Protein AF-A0A063BFL9-F1 (afdb_monomer)

Secondary structure (DSSP, 8-state):
-PPP--------PPPPPTTSTTTTS-HHHHHHHHHT--

Solvent-accessible surface area (backbone atoms only — not comparable to full-atom values): 2814 Å² total; per-residue (Å²): 135,80,86,87,84,80,85,91,78,87,82,73,76,86,88,61,57,90,87,35,95,49,64,90,55,56,71,67,58,56,51,53,52,48,65,66,75,112

Foldseek 3Di:
DDDDDDDPDDDADDDADDVGDCPPPDPVVRVVVRVPPD

pLDDT: mean 95.35, std 5.76, range [72.06, 98.12]

Radius of gyration: 14.8 Å; Cα contacts (8 Å, |Δi|>4): 13; chains: 1; bounding box: 30×14×44 Å

Structure (mmCIF, N/CA/C/O backbone):
data_AF-A0A063BFL9-F1
#
_entry.id   AF-A0A063BFL9-F1
#
loop_
_atom_site.group_PDB
_atom_site.id
_atom_site.type_symbol
_atom_site.label_atom_id
_atom_site.label_alt_id
_atom_site.label_comp_id
_atom_site.label_asym_id
_atom_site.label_entity_id
_atom_site.label_seq_id
_atom_site.pdbx_PDB_ins_code
_atom_site.Cartn_x
_atom_site.Cartn_y
_atom_site.Cartn_z
_atom_site.occupancy
_atom_site.B_iso_or_equiv
_atom_site.auth_seq_id
_atom_site.auth_comp_id
_atom_site.auth_asym_id
_atom_site.auth_atom_id
_atom_site.pdbx_PDB_model_num
ATOM 1 N N . MET A 1 1 ? -17.407 5.979 31.442 1.00 73.12 1 MET A N 1
ATOM 2 C CA . MET A 1 1 ? -17.056 4.954 30.435 1.00 73.12 1 MET A CA 1
ATOM 3 C C . MET A 1 1 ? -16.218 5.627 29.363 1.00 73.12 1 MET A C 1
ATOM 5 O O . MET A 1 1 ? -16.606 6.701 28.924 1.00 73.12 1 MET A O 1
ATOM 9 N N . GLN A 1 2 ? -15.054 5.074 29.020 1.00 85.75 2 GLN A N 1
ATOM 10 C CA . GLN A 1 2 ? -14.208 5.608 27.945 1.00 85.75 2 GLN A CA 1
ATOM 11 C C . GLN A 1 2 ? -14.640 5.000 26.607 1.00 85.75 2 GLN A C 1
ATOM 13 O O . GLN A 1 2 ? -15.109 3.864 26.579 1.00 85.75 2 GLN A O 1
ATOM 18 N N . ARG A 1 3 ? -14.523 5.762 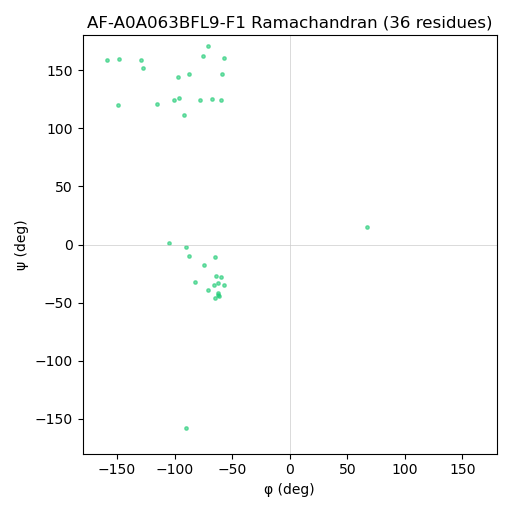25.515 1.00 92.75 3 ARG A N 1
ATOM 19 C CA . ARG A 1 3 ? -14.856 5.274 24.173 1.00 92.75 3 ARG A CA 1
ATOM 20 C C . ARG A 1 3 ? -13.851 4.203 23.766 1.00 92.75 3 ARG A C 1
ATOM 22 O O . ARG A 1 3 ? -12.653 4.463 23.762 1.00 92.75 3 ARG A O 1
ATOM 29 N N . GLU A 1 4 ? -14.350 3.030 23.406 1.00 95.25 4 GLU A N 1
ATOM 30 C CA . GLU A 1 4 ? -13.521 1.958 22.871 1.00 95.25 4 GLU A CA 1
ATOM 31 C C . GLU A 1 4 ? -13.198 2.252 21.401 1.00 95.25 4 GLU A C 1
ATOM 33 O O . GLU A 1 4 ? -14.091 2.517 20.592 1.00 95.25 4 GLU A O 1
ATOM 38 N N . VAL A 1 5 ? -11.907 2.286 21.073 1.00 95.88 5 VAL A N 1
ATOM 39 C CA . VAL A 1 5 ? -11.397 2.545 19.722 1.00 95.88 5 VAL A CA 1
ATOM 40 C C . VAL A 1 5 ? -10.691 1.284 19.252 1.00 95.88 5 VAL A C 1
ATOM 42 O O . VAL A 1 5 ? -9.745 0.833 19.892 1.00 95.88 5 VAL A O 1
ATOM 45 N N . VAL A 1 6 ? -11.156 0.725 18.137 1.00 96.62 6 VAL A N 1
ATOM 46 C CA . VAL A 1 6 ? -10.656 -0.538 17.581 1.00 96.62 6 VAL A CA 1
ATOM 47 C C . VAL A 1 6 ? -10.278 -0.376 16.111 1.00 96.62 6 VAL A C 1
ATOM 49 O O . VAL A 1 6 ? -10.847 0.453 15.400 1.00 96.62 6 VAL A O 1
ATOM 52 N N . VAL A 1 7 ? -9.325 -1.188 15.649 1.00 96.44 7 VAL A N 1
ATOM 53 C CA . VAL A 1 7 ? -8.966 -1.305 14.229 1.00 96.44 7 VAL A CA 1
ATOM 54 C C . VAL A 1 7 ? -9.801 -2.426 13.624 1.00 96.44 7 VAL A C 1
ATOM 56 O O . VAL A 1 7 ? -9.621 -3.589 13.970 1.00 96.44 7 VAL A O 1
ATOM 59 N N . VAL A 1 8 ? -10.732 -2.068 12.740 1.00 95.56 8 VAL A N 1
ATOM 60 C CA . VAL A 1 8 ? -11.676 -3.025 12.135 1.00 95.56 8 VAL A CA 1
ATOM 61 C C . VAL A 1 8 ? -11.050 -3.764 10.947 1.00 95.56 8 VAL A C 1
ATOM 63 O O . VAL A 1 8 ? -11.369 -4.922 10.706 1.00 95.56 8 VAL A O 1
ATOM 66 N N . SER A 1 9 ? -10.155 -3.104 10.207 1.00 95.62 9 SER A N 1
ATOM 67 C CA . SER A 1 9 ? -9.471 -3.667 9.039 1.00 95.62 9 SER A CA 1
ATOM 68 C C . SER A 1 9 ? -8.177 -2.901 8.740 1.00 95.62 9 SER A C 1
ATOM 70 O O . SER A 1 9 ? -8.023 -1.747 9.147 1.00 95.62 9 SER A O 1
ATOM 72 N N . GLY A 1 10 ? -7.254 -3.541 8.021 1.00 96.31 10 GLY A N 1
ATOM 73 C CA . GLY A 1 10 ? -6.018 -2.942 7.527 1.00 96.31 10 GLY A CA 1
ATOM 74 C C . GLY A 1 10 ? -5.593 -3.583 6.208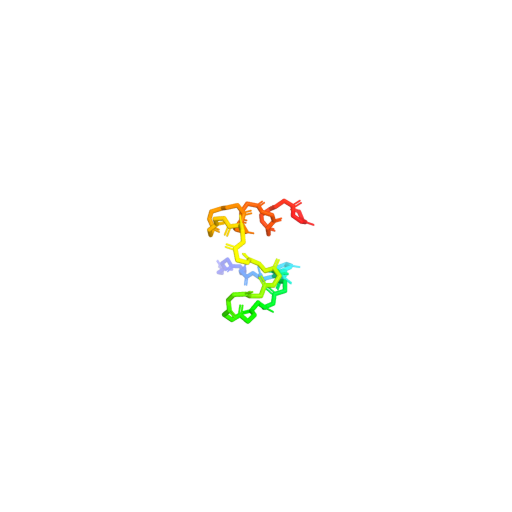 1.00 96.31 10 GLY A C 1
ATOM 75 O O . GLY A 1 10 ? -5.338 -4.784 6.154 1.00 96.31 10 GLY A O 1
ATOM 76 N N . VAL A 1 11 ? -5.499 -2.774 5.153 1.00 97.81 11 VAL A N 1
ATOM 77 C CA . VAL A 1 11 ? -5.109 -3.199 3.799 1.00 97.81 11 VAL A CA 1
ATOM 78 C C . VAL A 1 11 ? -3.989 -2.312 3.262 1.00 97.81 11 VAL A C 1
ATOM 80 O O . VAL A 1 11 ? -3.763 -1.201 3.743 1.00 97.81 11 VAL A O 1
ATOM 83 N N . ARG A 1 12 ? -3.249 -2.819 2.276 1.00 97.75 12 ARG A N 1
ATOM 84 C CA . ARG A 1 1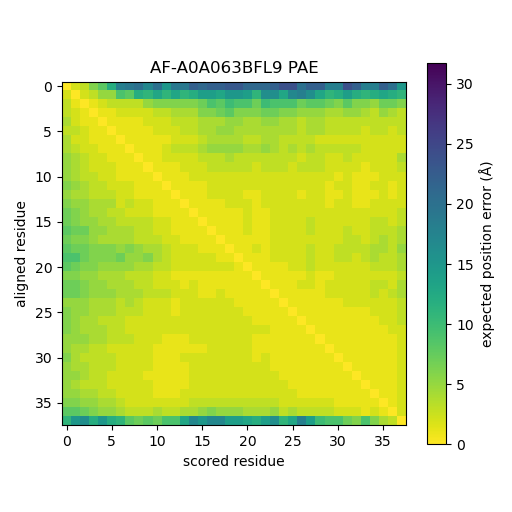2 ? -2.143 -2.109 1.621 1.00 97.75 12 ARG A CA 1
ATOM 85 C C . ARG A 1 12 ? -2.028 -2.529 0.162 1.00 97.75 12 ARG A C 1
ATOM 87 O O . ARG A 1 12 ? -2.439 -3.627 -0.202 1.00 97.75 12 ARG A O 1
ATOM 94 N N . THR A 1 13 ? -1.373 -1.705 -0.649 1.00 97.50 13 THR A N 1
ATOM 95 C CA . THR A 1 13 ? -0.901 -2.133 -1.971 1.00 97.50 13 THR A CA 1
ATOM 96 C C . THR A 1 13 ? 0.273 -3.112 -1.845 1.00 97.50 13 THR A C 1
ATOM 98 O O . THR A 1 13 ? 0.866 -3.293 -0.772 1.00 97.50 13 THR A O 1
ATOM 101 N N . ALA A 1 14 ? 0.669 -3.716 -2.967 1.00 97.44 14 ALA A N 1
ATOM 102 C CA . ALA A 1 14 ? 1.999 -4.307 -3.089 1.00 97.44 14 ALA A CA 1
ATOM 103 C C . ALA A 1 14 ? 3.098 -3.254 -2.825 1.00 97.44 14 ALA A C 1
ATOM 105 O O . ALA A 1 14 ? 2.849 -2.050 -2.914 1.00 97.44 14 ALA A O 1
ATOM 106 N N . ILE A 1 15 ? 4.309 -3.717 -2.506 1.00 96.88 15 ILE A N 1
ATOM 107 C CA . ILE A 1 15 ? 5.504 -2.867 -2.419 1.00 96.88 15 ILE A CA 1
ATOM 108 C C . ILE A 1 15 ? 6.222 -2.992 -3.760 1.00 96.88 15 ILE A C 1
ATOM 110 O O . ILE A 1 15 ? 6.465 -4.107 -4.217 1.00 96.88 15 ILE A O 1
ATOM 114 N N . GLY A 1 16 ? 6.494 -1.862 -4.408 1.00 95.75 16 GLY A N 1
ATOM 115 C CA . GLY A 1 16 ? 7.201 -1.828 -5.683 1.00 95.75 16 GLY A CA 1
ATOM 116 C C . GLY A 1 16 ? 8.688 -1.553 -5.495 1.00 95.75 16 GLY A C 1
ATOM 117 O O . GLY A 1 16 ? 9.061 -0.746 -4.646 1.00 95.75 16 GLY A O 1
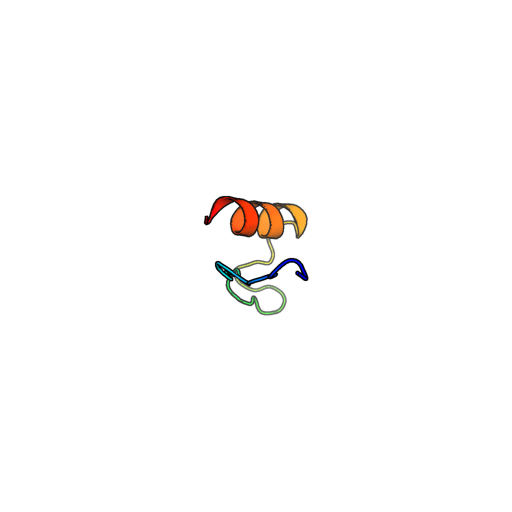ATOM 118 N N . ASP A 1 17 ? 9.514 -2.175 -6.331 1.00 98.00 17 ASP A N 1
ATOM 119 C CA . ASP A 1 17 ? 10.922 -1.809 -6.480 1.00 98.00 17 ASP A CA 1
ATOM 120 C C . ASP A 1 17 ? 11.077 -0.510 -7.281 1.00 98.00 17 ASP A C 1
ATOM 122 O O . ASP A 1 17 ? 10.174 -0.079 -8.011 1.00 98.00 17 ASP A O 1
ATOM 126 N N . PHE A 1 18 ? 12.253 0.111 -7.180 1.00 97.06 18 PHE A N 1
ATOM 127 C CA . PHE A 1 18 ? 12.584 1.287 -7.979 1.00 97.06 18 PHE A CA 1
ATOM 128 C C . PHE A 1 18 ? 12.522 0.961 -9.478 1.00 97.06 18 PHE A C 1
ATOM 130 O O . PHE A 1 18 ? 13.173 0.033 -9.950 1.00 97.06 18 PHE A O 1
ATOM 137 N N . GLY A 1 19 ? 11.718 1.719 -10.230 1.00 96.62 19 GLY A N 1
ATOM 138 C CA . GLY A 1 19 ? 11.470 1.437 -11.647 1.00 96.62 19 GLY A CA 1
ATOM 139 C C . GLY A 1 19 ? 10.690 0.138 -11.905 1.00 96.62 19 GLY A C 1
ATOM 140 O O . GLY A 1 19 ? 10.679 -0.340 -13.037 1.00 96.62 19 GLY A O 1
ATOM 141 N N . GLY A 1 20 ? 10.050 -0.434 -10.881 1.00 96.81 20 GLY A N 1
ATOM 142 C CA . GLY A 1 20 ? 9.278 -1.672 -10.965 1.00 96.81 20 GLY A CA 1
ATOM 143 C C . GLY A 1 20 ? 7.796 -1.468 -11.299 1.00 96.81 20 GLY A C 1
ATOM 144 O O . GLY A 1 20 ? 7.378 -0.438 -11.826 1.00 96.81 20 GLY A O 1
ATOM 145 N N . GLY A 1 21 ? 6.970 -2.459 -10.953 1.00 96.62 21 GLY A N 1
ATOM 146 C CA . GLY A 1 21 ? 5.56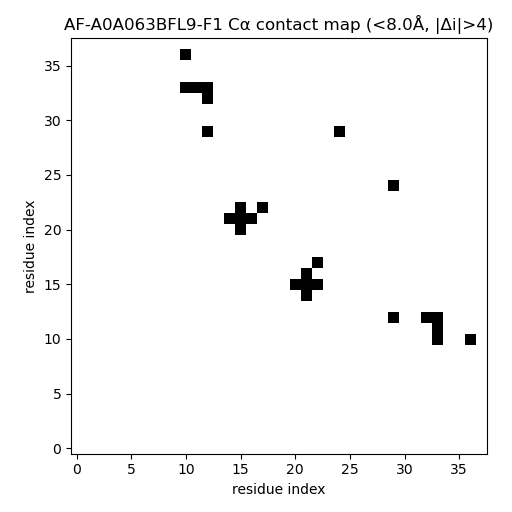9 -2.554 -11.393 1.00 96.62 21 GLY A CA 1
ATOM 147 C C . GLY A 1 21 ? 4.609 -1.461 -10.902 1.00 96.62 21 GLY A C 1
ATOM 148 O O . GLY A 1 21 ? 3.495 -1.375 -11.407 1.00 96.62 21 GLY A O 1
ATOM 149 N N . LEU A 1 22 ? 5.018 -0.621 -9.945 1.00 97.69 22 LEU A N 1
ATOM 150 C CA . LEU A 1 22 ? 4.211 0.508 -9.458 1.00 97.69 22 LEU A CA 1
ATOM 151 C C . LEU A 1 22 ? 4.696 1.875 -9.962 1.00 97.69 22 LEU A C 1
ATOM 153 O O . LEU A 1 22 ? 4.098 2.888 -9.611 1.00 97.69 22 LEU A O 1
ATOM 157 N N . LYS A 1 23 ? 5.753 1.921 -10.785 1.00 97.62 23 LYS A N 1
ATOM 158 C CA . LYS A 1 23 ? 6.410 3.172 -11.206 1.00 97.62 23 LYS A CA 1
ATOM 159 C C . LYS A 1 23 ? 5.490 4.150 -11.946 1.00 97.62 23 LYS A C 1
ATOM 161 O O . LYS A 1 23 ? 5.732 5.349 -11.910 1.00 97.62 23 LYS A O 1
ATOM 166 N N . ASP A 1 24 ? 4.472 3.631 -12.630 1.00 97.88 24 ASP A N 1
ATOM 167 C CA . ASP A 1 24 ? 3.582 4.414 -13.491 1.00 97.88 24 ASP A CA 1
ATOM 168 C C . ASP A 1 24 ? 2.360 4.964 -12.736 1.00 97.88 24 ASP A C 1
ATOM 170 O O . ASP A 1 24 ? 1.555 5.688 -13.316 1.00 97.88 24 ASP A O 1
ATOM 174 N N . PHE A 1 25 ? 2.214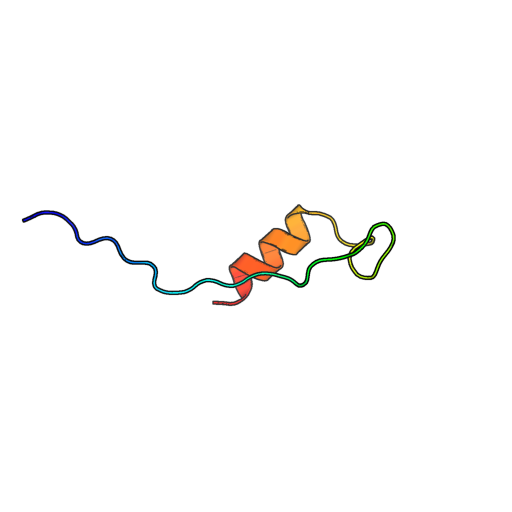 4.642 -11.444 1.00 97.75 25 PHE A N 1
ATOM 175 C CA . PHE A 1 25 ? 1.106 5.114 -10.619 1.00 97.75 25 PHE A CA 1
ATOM 176 C C . PHE A 1 25 ? 1.538 6.291 -9.734 1.00 97.75 25 PHE A C 1
ATOM 178 O O . PHE A 1 25 ? 2.455 6.146 -8.920 1.00 97.75 25 PHE A O 1
ATOM 185 N N . PRO A 1 26 ? 0.845 7.440 -9.802 1.00 98.12 26 PRO A N 1
ATOM 186 C CA . PRO A 1 26 ? 0.997 8.500 -8.817 1.00 98.12 26 PRO A CA 1
ATOM 187 C C . PRO A 1 26 ? 0.667 8.008 -7.393 1.00 98.12 26 PRO A C 1
ATOM 189 O O . PRO A 1 26 ? -0.266 7.217 -7.214 1.00 98.12 26 PRO A O 1
ATOM 192 N N . PRO A 1 27 ? 1.339 8.520 -6.342 1.00 97.44 27 PRO A N 1
ATOM 193 C CA . PRO A 1 27 ? 1.075 8.101 -4.961 1.00 97.44 27 PRO A CA 1
ATOM 194 C C . PRO A 1 27 ? -0.382 8.289 -4.516 1.00 97.44 27 PRO A C 1
ATOM 196 O O . PRO A 1 27 ? -0.919 7.474 -3.766 1.00 97.44 27 PRO A O 1
ATOM 199 N N . THR A 1 28 ? -1.046 9.342 -4.999 1.00 98.12 28 THR A N 1
ATOM 200 C CA . THR A 1 28 ? -2.456 9.622 -4.694 1.00 98.12 28 THR A CA 1
ATOM 201 C C . THR A 1 28 ? -3.394 8.561 -5.259 1.00 98.12 28 THR A C 1
ATOM 203 O O . THR A 1 28 ? -4.378 8.215 -4.608 1.00 98.12 28 THR A O 1
ATOM 206 N N . GLU A 1 29 ? -3.084 7.989 -6.424 1.00 98.06 29 GLU A N 1
ATOM 207 C CA . GLU A 1 29 ? -3.864 6.891 -6.997 1.00 98.06 29 GLU A CA 1
ATOM 208 C C . GLU A 1 29 ? -3.677 5.594 -6.212 1.00 98.06 29 GLU A C 1
ATOM 210 O O . GLU A 1 29 ? -4.648 4.872 -5.984 1.00 98.06 29 GLU A O 1
ATOM 215 N N . LEU A 1 30 ? -2.456 5.309 -5.751 1.00 98.06 30 LEU A N 1
ATOM 2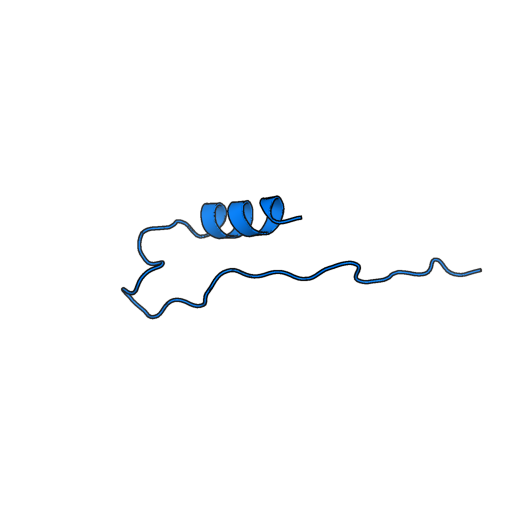16 C CA . LEU A 1 30 ? -2.194 4.160 -4.880 1.00 98.06 30 LEU A CA 1
ATOM 217 C C . LEU A 1 30 ? -2.963 4.286 -3.558 1.00 98.06 30 LEU A C 1
ATOM 219 O O . LEU A 1 30 ? -3.615 3.331 -3.138 1.00 98.06 30 LEU A O 1
ATOM 223 N N . GLY A 1 31 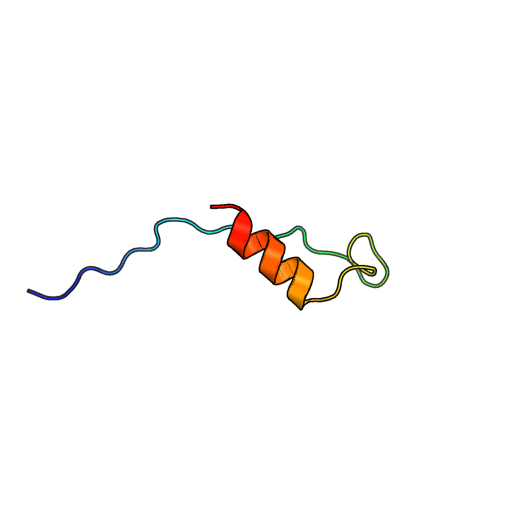? -2.974 5.477 -2.953 1.00 97.44 31 GLY A N 1
ATOM 224 C CA . GLY A 1 31 ? -3.789 5.759 -1.768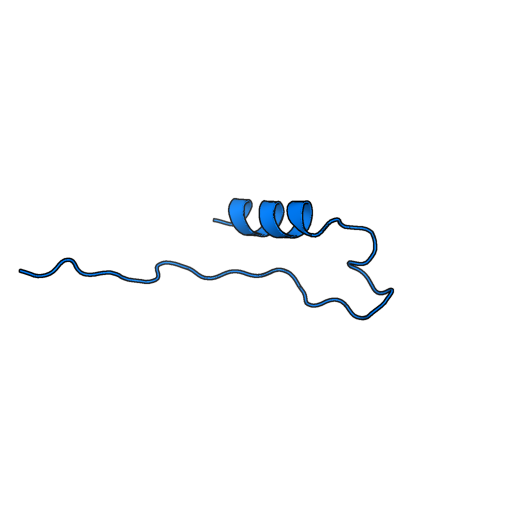 1.00 97.44 31 GLY A CA 1
ATOM 225 C C . GLY A 1 31 ? -5.288 5.601 -2.036 1.00 97.44 31 GLY A C 1
ATOM 226 O O . GLY A 1 31 ? -5.992 4.952 -1.265 1.00 97.44 31 GLY A O 1
ATOM 227 N N . ALA A 1 32 ? -5.775 6.116 -3.168 1.00 98.12 32 ALA A N 1
ATOM 228 C CA . ALA A 1 32 ? -7.176 5.978 -3.558 1.00 98.12 32 ALA A CA 1
ATOM 229 C C . ALA A 1 32 ? -7.593 4.514 -3.772 1.00 98.12 32 ALA A C 1
ATOM 231 O O . ALA A 1 32 ? -8.734 4.168 -3.477 1.00 98.12 32 ALA A O 1
ATOM 232 N N . LYS A 1 33 ? -6.693 3.648 -4.258 1.00 97.12 33 LYS A N 1
ATOM 233 C CA . LYS A 1 33 ? -6.953 2.203 -4.365 1.00 97.12 33 LYS A CA 1
ATOM 234 C C . LYS A 1 33 ? -7.135 1.567 -2.986 1.00 97.12 33 LYS A C 1
ATOM 236 O O . LYS A 1 33 ? -8.106 0.850 -2.796 1.00 97.12 33 LYS A O 1
ATOM 241 N N . VAL A 1 34 ? -6.268 1.885 -2.021 1.00 97.62 34 VAL A N 1
ATOM 242 C CA . VAL A 1 34 ? -6.367 1.363 -0.641 1.00 97.62 34 VAL A CA 1
ATOM 243 C C . VAL A 1 34 ? -7.666 1.804 0.036 1.00 97.62 34 VAL A C 1
ATOM 245 O O . VAL A 1 34 ? -8.322 0.991 0.674 1.00 97.62 34 VAL A O 1
ATOM 248 N N . VAL A 1 35 ? -8.072 3.065 -0.139 1.00 96.62 35 VAL A N 1
ATOM 249 C CA . VAL A 1 35 ? -9.322 3.594 0.441 1.00 96.62 35 VAL A CA 1
ATOM 250 C C . VAL A 1 35 ? -10.572 2.908 -0.126 1.00 96.62 35 VAL A C 1
ATOM 252 O O . VAL A 1 35 ? -11.589 2.868 0.552 1.00 96.62 35 VAL A O 1
ATOM 255 N N . ARG A 1 36 ? -10.520 2.380 -1.355 1.00 96.88 36 ARG A N 1
ATOM 256 C CA . ARG A 1 36 ? -11.662 1.721 -2.016 1.00 96.88 36 ARG A CA 1
ATOM 257 C C . ARG A 1 36 ? -11.799 0.228 -1.707 1.00 96.88 36 ARG A C 1
ATOM 259 O O . ARG A 1 36 ? -12.787 -0.361 -2.126 1.00 96.88 36 ARG A O 1
ATOM 266 N N . GLU A 1 37 ? -10.811 -0.383 -1.060 1.00 95.25 37 GLU A N 1
ATOM 267 C CA . GLU A 1 37 ? -10.739 -1.839 -0.871 1.00 95.25 37 GLU A CA 1
ATOM 268 C C . GLU A 1 37 ? -11.734 -2.367 0.181 1.00 95.25 37 GLU A C 1
ATOM 270 O O . GLU A 1 37 ? -12.012 -3.566 0.203 1.00 95.25 37 GLU A O 1
ATOM 275 N N . VAL A 1 38 ? -12.275 -1.497 1.048 1.00 72.06 38 VAL A N 1
ATOM 276 C CA . VAL A 1 38 ? -13.169 -1.872 2.161 1.00 72.06 38 VAL A CA 1
ATOM 277 C C . VAL A 1 38 ? -14.298 -0.872 2.361 1.00 72.06 38 VAL A C 1
ATOM 279 O O . VAL A 1 38 ? -14.025 0.345 2.268 1.00 72.06 38 VAL A O 1
#

Sequence (38 aa):
MQREVVVVSGVRTAIGDFGGGLKDFPPTELGAKVVREV

Mean predicted aligned error: 3.36 Å